Protein AF-A0A9Q0M5V1-F1 (afdb_monomer)

pLDDT: mean 83.7, std 10.15, range [39.25, 93.5]

Mean predicted aligned error: 6.44 Å

Secondary structure (DSSP, 8-state):
---TTTTSHHHHHHHHHHHHHHHTHHHHHHHHHHHHHHHHHHTT-S-HHHHHHHHHHHHHHHHHHHHHHHTTSTT--HHHHHHHHHHHHHHHHHHHHHHHTTSSTTSSTGGG------TT---SS--S-THHHHHHHHTT-

Solvent-accessible surface area (backbone atoms only — not comparable to full-atom values): 8081 Å² total; per-residue (Å²): 136,78,74,94,55,67,84,38,69,68,50,48,43,43,62,61,14,45,57,24,48,60,75,35,40,71,57,40,47,51,31,50,49,54,41,35,49,36,37,64,63,39,53,78,53,88,52,43,68,60,37,50,50,47,54,31,30,44,52,43,47,34,55,55,42,39,55,64,50,34,68,78,37,92,70,29,46,74,68,30,45,51,37,44,52,51,52,57,44,70,73,43,47,70,64,43,58,75,73,30,63,70,33,38,83,93,40,72,52,41,80,75,53,81,77,75,68,72,95,77,73,73,66,96,70,74,74,98,52,50,62,63,48,47,51,56,35,62,76,65,90

Sequence (141 aa):
MICKNMASKRVKNLLKSAVCANDASNEYNKCNINYIDLLLDVENSKDSKQKLIHVCCGYVEVFQCVRAKATSFPSCGPDEIEANVNFIRGFFDNANSLICGEYSADSDQCEKVRIIRKPNRHPSKRPESYFNPLVKVISNL

Radius of gyration: 16.16 Å; Cα contacts (8 Å, |Δi|>4): 138; chains: 1; bounding box: 47×34×41 Å

Foldseek 3Di:
DPDPCCPDPLNVLQVLLVVLCVVLVVQLVVLQVQLLQLLVVLLPPPDLVLLLLLNLLSVLSSLVSQLVSSVVDPSRDPSSSVSVSVVVCVVCVVVSCVRNPQSHNVHCSSVVDDRDGPPDPPDPDTDPGSPVSSVSSVVND

Nearest PDB structures (foldseek):
  3c1y-assembly1_A  TM=3.288E-01  e=3.902E+00  Thermotoga maritima
  4yxm-assembly1_A  TM=3.286E-01  e=4.753E+00  Thermotoga maritima

Structure (mmCIF, N/CA/C/O backbone):
data_AF-A0A9Q0M5V1-F1
#
_entry.id   AF-A0A9Q0M5V1-F1
#
loop_
_atom_site.group_PDB
_atom_site.id
_atom_site.type_symbol
_atom_site.label_atom_id
_atom_site.label_alt_id
_atom_site.label_comp_id
_atom_site.label_asym_id
_atom_site.label_entity_id
_atom_site.label_seq_id
_atom_site.pdbx_PDB_ins_code
_atom_site.Cartn_x
_atom_site.Cartn_y
_atom_site.Cartn_z
_atom_site.occupancy
_atom_site.B_iso_or_equiv
_atom_site.auth_seq_id
_atom_site.auth_comp_id
_atom_site.auth_asym_id
_atom_site.auth_atom_id
_atom_site.pdbx_PDB_model_num
ATOM 1 N N . MET A 1 1 ? 23.787 10.422 5.847 1.00 39.25 1 MET A N 1
ATOM 2 C CA . MET A 1 1 ? 24.591 9.309 5.293 1.00 39.25 1 MET A CA 1
ATOM 3 C C . MET A 1 1 ? 23.964 8.901 3.965 1.00 39.25 1 MET A C 1
ATOM 5 O O . MET A 1 1 ? 22.952 8.217 3.967 1.00 39.25 1 MET A O 1
ATOM 9 N N . ILE A 1 2 ? 24.487 9.414 2.851 1.00 50.19 2 ILE A N 1
ATOM 10 C CA . ILE A 1 2 ? 23.965 9.167 1.498 1.00 50.19 2 ILE A CA 1
ATOM 11 C C . ILE A 1 2 ? 24.586 7.851 1.005 1.00 50.19 2 ILE A C 1
ATOM 13 O O . ILE A 1 2 ? 25.796 7.679 1.108 1.00 50.19 2 ILE A O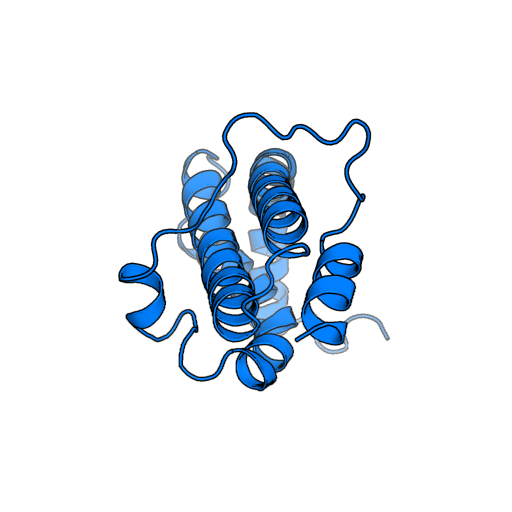 1
ATOM 17 N N . CYS A 1 3 ? 23.738 6.898 0.609 1.00 57.00 3 CYS A N 1
ATOM 18 C CA . CYS A 1 3 ? 24.015 5.551 0.084 1.00 57.00 3 CYS A CA 1
ATOM 19 C C . CYS A 1 3 ? 25.503 5.138 -0.016 1.00 57.00 3 CYS A C 1
ATOM 21 O O . CYS A 1 3 ? 26.126 5.300 -1.061 1.00 57.00 3 CYS A O 1
ATOM 23 N N . LYS A 1 4 ? 26.050 4.498 1.033 1.00 59.47 4 LYS A N 1
ATOM 24 C CA . LYS A 1 4 ? 27.447 4.000 1.092 1.00 59.47 4 LYS A CA 1
ATOM 25 C C . LYS A 1 4 ? 27.834 3.008 -0.021 1.00 59.47 4 LYS A C 1
ATOM 27 O O . LYS A 1 4 ? 29.007 2.689 -0.155 1.00 59.47 4 LYS A O 1
ATOM 32 N N . ASN A 1 5 ? 26.871 2.489 -0.790 1.00 65.31 5 ASN A N 1
ATOM 33 C CA . ASN A 1 5 ? 27.105 1.440 -1.780 1.00 65.31 5 ASN A CA 1
ATOM 34 C C . ASN A 1 5 ? 26.245 1.626 -3.047 1.00 65.31 5 ASN A C 1
ATOM 36 O O . ASN A 1 5 ? 25.417 0.780 -3.402 1.00 65.31 5 ASN A O 1
ATOM 40 N N . MET A 1 6 ? 26.430 2.764 -3.731 1.00 64.38 6 MET A N 1
ATOM 41 C CA . MET A 1 6 ? 25.714 3.092 -4.978 1.00 64.38 6 MET A CA 1
ATOM 42 C C . MET A 1 6 ? 25.910 2.054 -6.094 1.00 64.38 6 MET A C 1
ATOM 44 O O . MET A 1 6 ? 25.067 1.916 -6.974 1.00 64.38 6 MET A O 1
ATOM 48 N N . ALA A 1 7 ? 27.005 1.292 -6.049 1.00 68.44 7 ALA A N 1
ATOM 49 C CA . ALA A 1 7 ? 27.293 0.248 -7.025 1.00 68.44 7 ALA A CA 1
ATOM 50 C C . ALA A 1 7 ? 26.478 -1.043 -6.818 1.00 68.44 7 ALA A C 1
ATOM 52 O O . ALA A 1 7 ? 26.465 -1.891 -7.716 1.00 68.44 7 ALA A O 1
ATOM 53 N N . SER A 1 8 ? 25.804 -1.204 -5.671 1.00 80.69 8 SER A N 1
ATOM 54 C CA . SER A 1 8 ? 25.052 -2.422 -5.362 1.00 80.69 8 SER A CA 1
ATOM 55 C C . SER A 1 8 ? 23.902 -2.649 -6.349 1.00 80.69 8 SER A C 1
ATOM 57 O O . SER A 1 8 ? 23.227 -1.711 -6.782 1.00 80.69 8 SER A O 1
ATOM 59 N N . LYS A 1 9 ? 23.641 -3.921 -6.679 1.00 77.81 9 LYS A N 1
ATOM 60 C CA . LYS A 1 9 ? 22.543 -4.323 -7.575 1.00 77.81 9 LYS A CA 1
ATOM 61 C C . LYS A 1 9 ? 21.192 -3.772 -7.101 1.00 77.81 9 LYS A C 1
ATOM 63 O O . LYS A 1 9 ? 20.404 -3.307 -7.912 1.00 77.81 9 LYS A O 1
ATOM 68 N N . ARG A 1 10 ? 20.965 -3.744 -5.782 1.00 73.12 10 ARG A N 1
ATOM 69 C CA . ARG A 1 10 ? 19.736 -3.220 -5.169 1.00 73.12 10 ARG A CA 1
ATOM 70 C C . ARG A 1 10 ? 19.545 -1.722 -5.419 1.00 73.12 10 ARG A C 1
ATOM 72 O O . ARG A 1 10 ? 18.455 -1.323 -5.810 1.00 73.12 10 ARG A O 1
ATOM 79 N N . VAL A 1 11 ? 20.589 -0.906 -5.245 1.00 79.25 11 VAL A N 1
ATOM 80 C 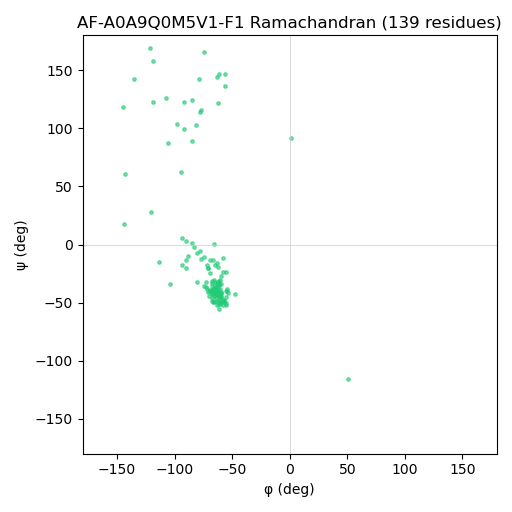CA . VAL A 1 11 ? 20.509 0.543 -5.512 1.00 79.25 11 VAL A CA 1
ATOM 81 C C . VAL A 1 11 ? 20.327 0.811 -7.004 1.00 79.25 11 VAL A C 1
ATOM 83 O O . VAL A 1 11 ? 19.495 1.629 -7.375 1.00 79.25 11 VAL A O 1
ATOM 86 N N . LYS A 1 12 ? 21.037 0.082 -7.873 1.00 80.12 12 LYS A N 1
ATOM 87 C CA . LYS A 1 12 ? 20.870 0.211 -9.329 1.00 80.12 12 LYS A CA 1
ATOM 88 C C . LYS A 1 12 ? 19.454 -0.142 -9.787 1.00 80.12 12 LYS A C 1
ATOM 90 O O . LYS A 1 12 ? 18.894 0.582 -10.600 1.00 80.12 12 LYS A O 1
ATOM 95 N N . ASN A 1 13 ? 18.875 -1.217 -9.256 1.00 80.06 13 ASN A N 1
ATOM 96 C CA . ASN A 1 13 ? 17.509 -1.622 -9.588 1.00 80.06 13 ASN A CA 1
ATOM 97 C C . ASN A 1 13 ? 16.480 -0.594 -9.103 1.00 80.06 13 ASN A C 1
ATOM 99 O O . ASN A 1 13 ? 15.574 -0.261 -9.855 1.00 80.06 13 ASN A O 1
ATOM 103 N N . LEU A 1 14 ? 16.666 -0.034 -7.903 1.00 79.75 14 LEU A N 1
ATOM 104 C CA . LEU A 1 14 ? 15.814 1.040 -7.389 1.00 79.75 14 LEU A CA 1
ATOM 105 C C . LEU A 1 14 ? 15.890 2.310 -8.251 1.00 79.75 14 LEU A C 1
ATOM 107 O O . LEU A 1 14 ? 14.876 2.923 -8.559 1.00 79.75 14 LEU A O 1
ATOM 111 N N . LEU A 1 15 ? 17.095 2.719 -8.655 1.00 83.25 15 LEU A N 1
ATOM 112 C CA . LEU A 1 15 ? 17.266 3.902 -9.504 1.00 83.25 15 LEU A CA 1
ATOM 113 C C . LEU A 1 15 ? 16.626 3.711 -10.883 1.00 83.25 15 LEU A C 1
ATOM 115 O O . LEU A 1 15 ? 16.067 4.657 -11.428 1.00 83.25 15 LEU A O 1
ATOM 119 N N . LYS A 1 16 ? 16.672 2.494 -11.434 1.00 80.19 16 LYS A N 1
ATOM 120 C CA . LYS A 1 16 ? 15.966 2.158 -12.677 1.00 80.19 16 LYS A CA 1
ATOM 121 C C . LYS A 1 16 ? 14.450 2.189 -12.495 1.00 80.19 16 LYS A C 1
ATOM 123 O O . LYS A 1 16 ? 13.751 2.759 -13.324 1.00 80.19 16 LYS A O 1
ATOM 128 N N . SER A 1 17 ? 13.948 1.645 -11.388 1.00 86.31 17 SER A N 1
ATOM 129 C CA . SER A 1 17 ? 12.514 1.617 -11.104 1.00 86.31 17 SER A CA 1
ATOM 130 C C . SER A 1 17 ? 11.939 2.994 -10.742 1.00 86.31 17 SER A C 1
ATOM 132 O O . SER A 1 17 ? 10.730 3.196 -10.852 1.00 86.31 17 SER A O 1
ATOM 134 N N . ALA A 1 18 ? 12.786 3.964 -10.378 1.00 87.06 18 ALA A N 1
ATOM 135 C CA . ALA A 1 18 ? 12.375 5.328 -10.052 1.00 87.06 18 ALA A CA 1
ATOM 136 C C . ALA A 1 18 ? 11.693 6.060 -11.221 1.00 87.06 18 ALA A C 1
ATOM 138 O O . ALA A 1 18 ? 10.803 6.869 -10.978 1.00 87.06 18 ALA A O 1
ATOM 139 N N . VAL A 1 19 ? 12.056 5.762 -12.476 1.00 88.81 19 VAL A N 1
ATOM 140 C CA . VAL A 1 19 ? 11.379 6.338 -13.656 1.00 88.81 19 VAL A CA 1
ATOM 141 C C . VAL A 1 19 ? 9.918 5.888 -13.693 1.00 88.81 19 VAL A C 1
ATOM 143 O O . VAL A 1 19 ? 9.018 6.722 -13.691 1.00 88.81 19 VAL A O 1
ATOM 146 N N . CYS A 1 20 ? 9.688 4.576 -13.593 1.00 90.62 20 CYS A N 1
ATOM 147 C CA . CYS A 1 20 ? 8.350 4.001 -13.456 1.00 90.62 20 CYS A CA 1
ATOM 148 C C . CYS A 1 20 ? 7.589 4.596 -12.257 1.00 90.62 20 CYS A C 1
ATOM 150 O O . CYS A 1 20 ? 6.424 4.971 -12.374 1.00 90.62 20 CYS A O 1
ATOM 152 N N . ALA A 1 21 ? 8.242 4.716 -11.095 1.00 88.75 21 ALA A N 1
ATOM 153 C CA . ALA A 1 21 ? 7.600 5.245 -9.894 1.00 88.75 21 ALA A CA 1
ATOM 154 C C . ALA A 1 21 ? 7.186 6.715 -10.037 1.00 88.75 21 ALA A C 1
ATOM 156 O O . ALA A 1 21 ? 6.132 7.098 -9.532 1.00 88.75 21 ALA A O 1
ATOM 157 N N . ASN A 1 22 ? 7.993 7.525 -10.724 1.00 91.12 22 ASN A N 1
ATOM 158 C CA . ASN A 1 22 ? 7.680 8.926 -10.980 1.00 91.12 22 ASN A CA 1
ATOM 159 C C . ASN A 1 22 ? 6.485 9.064 -11.925 1.00 91.12 22 ASN A C 1
ATOM 161 O O . ASN A 1 22 ? 5.562 9.817 -11.613 1.00 91.12 22 ASN A O 1
ATOM 165 N N . ASP A 1 23 ? 6.454 8.299 -13.017 1.00 92.19 23 ASP A N 1
ATOM 166 C CA . ASP A 1 23 ? 5.344 8.334 -13.977 1.00 92.19 23 ASP A CA 1
ATOM 167 C C . ASP A 1 23 ? 4.031 7.861 -13.338 1.00 92.19 23 ASP A C 1
ATOM 169 O O . ASP A 1 23 ? 2.984 8.492 -13.495 1.00 92.19 23 ASP A O 1
ATOM 173 N N . ALA A 1 24 ? 4.094 6.791 -12.542 1.00 92.38 24 ALA A N 1
ATOM 174 C CA . ALA A 1 24 ? 2.935 6.214 -11.867 1.00 92.38 24 ALA A CA 1
ATOM 175 C C . ALA A 1 24 ? 2.567 6.909 -10.539 1.00 92.38 24 ALA A C 1
ATOM 177 O O . ALA A 1 24 ? 1.573 6.539 -9.908 1.00 92.38 24 ALA A O 1
ATOM 178 N N . SER A 1 25 ? 3.327 7.921 -10.106 1.00 89.50 25 SER A N 1
ATOM 179 C CA . SER A 1 25 ? 3.230 8.533 -8.768 1.00 89.50 25 SER A CA 1
ATOM 180 C C . SER A 1 25 ? 1.818 9.006 -8.403 1.00 89.50 25 SER A C 1
ATOM 182 O O . SER A 1 25 ? 1.339 8.746 -7.296 1.00 89.50 25 SER A O 1
ATOM 184 N N . ASN A 1 26 ? 1.108 9.629 -9.346 1.00 92.31 26 ASN A N 1
ATOM 185 C CA . ASN A 1 26 ? -0.272 10.078 -9.150 1.00 92.31 26 ASN A CA 1
ATOM 186 C C . ASN A 1 26 ? -1.243 8.910 -8.919 1.00 92.31 26 ASN A C 1
ATOM 188 O O . ASN A 1 26 ? -2.147 9.011 -8.088 1.00 92.31 26 ASN A O 1
ATOM 192 N N . GLU A 1 27 ? -1.062 7.789 -9.620 1.00 93.25 27 GLU A N 1
ATOM 193 C CA . GLU A 1 27 ? -1.891 6.598 -9.424 1.00 93.25 27 GLU A CA 1
ATOM 194 C C . GLU A 1 27 ? -1.530 5.863 -8.130 1.00 93.25 27 GLU A C 1
ATOM 196 O O . GLU A 1 27 ? -2.425 5.396 -7.425 1.00 93.25 27 GLU A O 1
ATOM 201 N N . TYR A 1 28 ? -0.249 5.829 -7.752 1.00 90.94 28 TYR A N 1
ATOM 202 C CA . TYR A 1 28 ? 0.178 5.299 -6.453 1.00 90.94 28 TYR A CA 1
ATOM 203 C C . TYR A 1 28 ? -0.405 6.115 -5.300 1.00 90.94 28 TYR A C 1
ATOM 205 O O . TYR A 1 28 ? -0.839 5.553 -4.292 1.00 90.94 28 TYR A O 1
ATOM 213 N N . ASN A 1 29 ? -0.502 7.437 -5.460 1.00 90.12 29 ASN A N 1
ATOM 214 C CA . ASN A 1 29 ? -1.144 8.288 -4.469 1.00 90.12 29 ASN A CA 1
ATOM 215 C C . ASN A 1 29 ? -2.627 7.932 -4.271 1.00 90.12 29 ASN A C 1
ATOM 217 O O . ASN A 1 29 ? -3.116 7.969 -3.145 1.00 90.12 29 ASN A O 1
ATOM 221 N N . LYS A 1 30 ? -3.342 7.498 -5.319 1.00 91.62 30 LYS A N 1
ATOM 222 C CA . LYS A 1 30 ? -4.725 7.005 -5.173 1.00 91.62 30 LYS A CA 1
ATOM 223 C C . LYS A 1 30 ? -4.795 5.748 -4.301 1.00 91.62 30 LYS A C 1
ATOM 225 O O . LYS A 1 30 ? -5.720 5.623 -3.504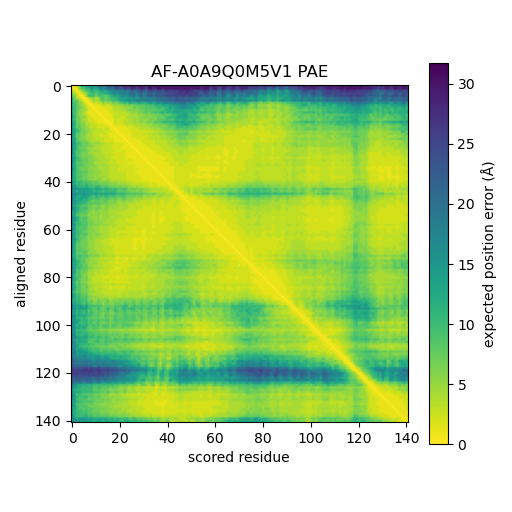 1.00 91.62 30 LYS A O 1
ATOM 230 N N . CYS A 1 31 ? -3.808 4.854 -4.392 1.00 91.50 31 CYS A N 1
ATOM 231 C CA . CYS A 1 31 ? -3.711 3.691 -3.505 1.00 91.50 31 CYS A CA 1
ATOM 232 C C . CYS A 1 31 ? -3.533 4.115 -2.037 1.00 91.50 31 CYS A C 1
ATOM 234 O O . CYS A 1 31 ? -4.222 3.598 -1.159 1.00 91.50 31 CYS A O 1
ATOM 236 N N . ASN A 1 32 ? -2.678 5.112 -1.776 1.00 89.88 32 ASN A N 1
ATOM 237 C CA . ASN A 1 32 ? -2.508 5.678 -0.434 1.00 89.88 32 ASN A CA 1
ATOM 238 C C . ASN A 1 32 ? -3.782 6.365 0.075 1.00 89.88 32 ASN A C 1
ATOM 240 O O . ASN A 1 32 ? -4.146 6.181 1.232 1.00 89.88 32 ASN A O 1
ATOM 244 N N . ILE A 1 33 ? -4.486 7.116 -0.777 1.00 91.31 33 ILE A N 1
ATOM 245 C CA . ILE A 1 33 ? -5.762 7.758 -0.429 1.00 91.31 33 ILE A CA 1
ATOM 246 C C . ILE A 1 33 ? -6.804 6.713 -0.024 1.00 91.31 33 ILE A C 1
ATOM 248 O O . ILE A 1 33 ? -7.460 6.882 1.000 1.00 91.31 33 ILE A O 1
ATOM 252 N N . ASN A 1 34 ? -6.920 5.616 -0.775 1.00 90.38 34 ASN A N 1
ATOM 253 C CA . ASN A 1 34 ? -7.843 4.533 -0.436 1.00 90.38 34 ASN A CA 1
ATOM 254 C C . ASN A 1 34 ? -7.522 3.922 0.935 1.00 90.38 34 ASN A C 1
ATOM 256 O O . ASN A 1 34 ? -8.433 3.610 1.700 1.00 90.38 34 ASN A O 1
ATOM 260 N N . TYR A 1 35 ? -6.235 3.784 1.262 1.00 91.88 35 TYR A N 1
ATOM 261 C CA . TYR A 1 35 ? -5.810 3.292 2.568 1.00 91.88 35 TYR A CA 1
ATOM 262 C C . TYR A 1 35 ? -6.079 4.302 3.692 1.00 91.88 35 TYR A C 1
ATOM 264 O O . TYR A 1 35 ? -6.557 3.920 4.754 1.00 91.88 35 TYR A O 1
ATOM 272 N N . ILE A 1 36 ? -5.864 5.600 3.457 1.00 92.19 36 ILE A N 1
ATOM 273 C CA . ILE A 1 36 ? -6.248 6.665 4.399 1.00 92.19 36 ILE A CA 1
ATOM 274 C C . ILE A 1 36 ? -7.748 6.607 4.692 1.00 92.19 36 ILE A C 1
ATOM 276 O O . ILE A 1 36 ? -8.142 6.630 5.857 1.00 92.19 36 ILE A O 1
ATOM 280 N N . ASP A 1 37 ? -8.576 6.516 3.651 1.00 90.62 37 ASP A N 1
ATOM 281 C CA . ASP A 1 37 ? -10.032 6.476 3.791 1.00 90.62 37 ASP A CA 1
ATOM 282 C C . ASP A 1 37 ? -10.465 5.230 4.594 1.00 90.62 37 ASP A C 1
ATOM 284 O O . ASP A 1 37 ? -11.287 5.342 5.506 1.00 90.62 37 ASP A O 1
ATOM 288 N N . LEU A 1 38 ? -9.829 4.074 4.359 1.00 91.19 38 LEU A N 1
ATOM 289 C CA . LEU A 1 38 ? -10.021 2.871 5.174 1.00 91.19 38 LEU A CA 1
ATOM 290 C C . LEU A 1 38 ? -9.666 3.103 6.649 1.00 91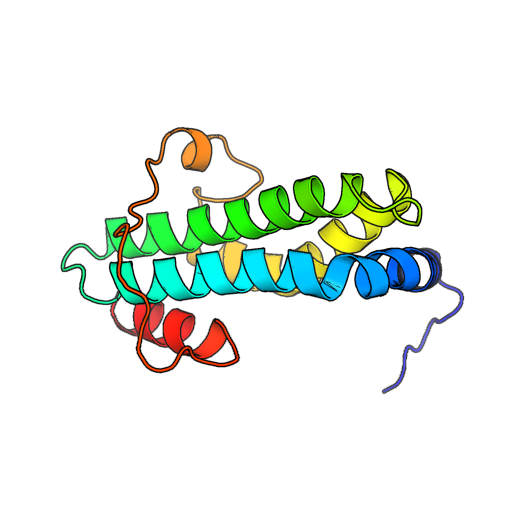.19 38 LEU A C 1
ATOM 292 O O . LEU A 1 38 ? -10.463 2.774 7.527 1.00 91.19 38 LEU A O 1
ATOM 296 N N . LEU A 1 39 ? -8.495 3.678 6.939 1.00 91.56 39 LEU A N 1
ATOM 297 C CA . LEU A 1 39 ? -8.052 3.930 8.314 1.00 91.56 39 LEU A CA 1
ATOM 298 C C . LEU A 1 39 ? -9.032 4.841 9.069 1.00 91.56 39 LEU A C 1
ATOM 300 O O . LEU A 1 39 ? -9.367 4.570 10.221 1.00 91.56 39 LEU A O 1
ATOM 304 N N . LEU A 1 40 ? -9.548 5.880 8.408 1.00 89.88 40 LEU A N 1
ATOM 305 C CA . LEU A 1 40 ? -10.556 6.787 8.973 1.00 89.88 40 LEU A CA 1
ATOM 306 C C . LEU A 1 40 ? -11.915 6.099 9.199 1.00 89.88 40 LEU A C 1
ATOM 308 O O . LEU A 1 40 ? -12.664 6.448 10.122 1.00 89.88 40 LEU A O 1
ATOM 312 N N . ASP A 1 41 ? -12.260 5.125 8.361 1.00 88.00 41 ASP A N 1
ATOM 313 C CA . ASP A 1 41 ? -13.493 4.358 8.504 1.00 88.00 41 ASP A CA 1
ATOM 314 C C . ASP A 1 41 ? -13.448 3.380 9.678 1.00 88.00 41 ASP A C 1
ATOM 316 O O . ASP A 1 41 ? -14.466 3.229 10.369 1.00 88.00 41 ASP A O 1
ATOM 320 N N . VAL A 1 42 ? -12.285 2.775 9.935 1.00 89.12 42 VAL A N 1
ATOM 321 C CA . VAL A 1 42 ? -12.101 1.780 11.002 1.00 89.12 42 VAL A CA 1
ATOM 322 C C . VAL A 1 42 ? -11.690 2.381 12.345 1.00 89.12 42 VAL A C 1
ATOM 324 O O . VAL A 1 42 ? -11.943 1.750 13.369 1.00 89.12 42 VAL A O 1
ATOM 327 N N . GLU A 1 43 ? -11.149 3.606 12.383 1.00 86.44 43 GLU A N 1
ATOM 328 C CA . GLU A 1 43 ? -10.745 4.316 13.615 1.00 86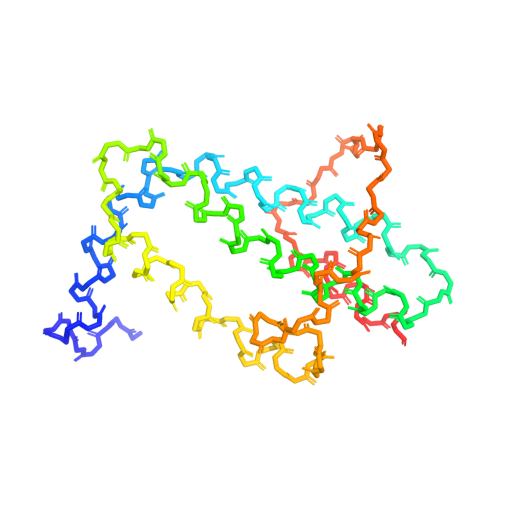.44 43 GLU A CA 1
ATOM 329 C C . GLU A 1 43 ? -11.829 4.272 14.704 1.00 86.44 43 GLU A C 1
ATOM 331 O O . GLU A 1 43 ? -11.547 3.986 15.868 1.00 86.44 43 GLU A O 1
ATOM 336 N N . ASN A 1 44 ? -13.089 4.467 14.303 1.00 80.75 44 ASN A N 1
ATOM 337 C CA . ASN A 1 44 ? -14.243 4.525 15.204 1.00 80.75 44 ASN A CA 1
ATOM 338 C C . ASN A 1 44 ? -14.915 3.162 15.459 1.00 80.75 44 ASN A C 1
ATOM 340 O O . ASN A 1 44 ? -15.958 3.107 16.114 1.00 80.75 44 ASN A O 1
ATOM 344 N N . SER A 1 45 ? -14.376 2.064 14.919 1.00 83.31 45 SER A N 1
ATOM 345 C CA . SER A 1 45 ? -14.864 0.720 15.242 1.00 83.31 45 SER A CA 1
ATOM 346 C C . SER A 1 45 ? -14.692 0.443 16.741 1.00 83.31 45 SER A C 1
ATOM 348 O O . SER A 1 45 ? -13.737 0.908 17.360 1.00 83.31 45 SER A O 1
ATOM 350 N N . LYS A 1 46 ? -15.603 -0.324 17.345 1.00 84.00 46 LYS A N 1
ATOM 351 C CA . LYS A 1 46 ? -15.452 -0.789 18.737 1.00 84.00 46 LYS A CA 1
ATOM 352 C C . LYS A 1 46 ? -14.721 -2.129 18.841 1.00 84.00 46 LYS A C 1
ATOM 354 O O . LYS A 1 46 ? -14.333 -2.516 19.933 1.00 84.00 46 LYS A O 1
ATOM 359 N N . ASP A 1 47 ? -14.552 -2.828 17.721 1.00 88.69 47 ASP A N 1
ATOM 360 C CA . ASP A 1 47 ? -13.898 -4.133 17.665 1.00 88.69 47 ASP A CA 1
ATOM 361 C C . ASP A 1 47 ? -12.434 -3.964 17.243 1.00 88.69 47 ASP A C 1
ATOM 363 O O . ASP A 1 47 ? -12.132 -3.721 16.069 1.00 88.69 47 ASP A O 1
ATOM 367 N N . SER A 1 48 ? -11.528 -4.081 18.213 1.00 88.19 48 SER A N 1
ATOM 368 C CA . SER A 1 48 ? -10.083 -3.965 18.010 1.00 88.19 48 SER A CA 1
ATOM 369 C C . SER A 1 48 ? -9.508 -5.047 17.101 1.00 88.19 48 SER A C 1
ATOM 371 O O . SER A 1 48 ? -8.601 -4.768 16.318 1.00 88.19 48 SER A O 1
ATOM 373 N N . LYS A 1 49 ? -10.057 -6.269 17.132 1.00 88.31 49 LYS A N 1
ATOM 374 C CA . LYS A 1 49 ? -9.614 -7.340 16.234 1.00 88.31 49 LYS A CA 1
ATOM 375 C C . LYS A 1 49 ? -9.945 -6.973 14.790 1.00 88.31 49 LYS A C 1
ATOM 377 O O . LYS A 1 49 ? -9.089 -7.085 13.919 1.00 88.31 49 LYS A O 1
ATOM 382 N N . GLN A 1 50 ? -11.151 -6.466 14.541 1.00 87.94 50 GLN A N 1
ATOM 383 C CA . GLN A 1 50 ? -11.542 -6.001 13.206 1.00 87.94 50 GLN A 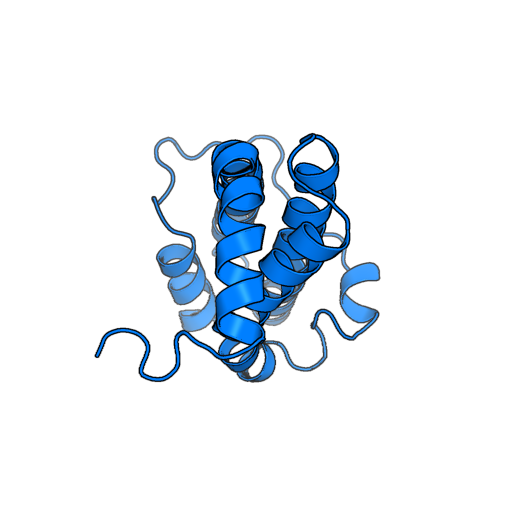CA 1
ATOM 384 C C . GLN A 1 50 ? -10.714 -4.798 12.747 1.00 87.94 50 GLN A C 1
ATOM 386 O O . GLN A 1 50 ? -10.316 -4.753 11.584 1.00 87.94 50 GLN A O 1
ATOM 391 N N . LYS A 1 51 ? -10.391 -3.849 13.641 1.00 90.00 51 LYS A N 1
ATOM 392 C CA . LYS A 1 51 ? -9.470 -2.745 13.313 1.00 90.00 51 LYS A CA 1
ATOM 393 C C . LYS A 1 51 ? -8.134 -3.276 12.812 1.00 90.00 51 LYS A C 1
ATOM 395 O O . LYS A 1 51 ? -7.693 -2.872 11.741 1.00 90.00 51 LYS A O 1
ATOM 400 N N . LEU A 1 52 ? -7.521 -4.186 13.570 1.00 89.94 52 LEU A N 1
ATOM 401 C CA . LEU A 1 52 ? -6.219 -4.750 13.238 1.00 89.94 52 LEU A CA 1
ATOM 402 C C . LEU A 1 52 ? -6.252 -5.474 11.888 1.00 89.94 52 LEU A C 1
ATOM 404 O O . LEU A 1 52 ? -5.427 -5.190 11.025 1.00 89.94 52 LEU A O 1
ATOM 408 N N . ILE A 1 53 ? -7.251 -6.334 11.672 1.00 91.44 53 ILE A N 1
ATOM 409 C CA . ILE A 1 53 ? -7.432 -7.061 10.408 1.00 91.44 53 ILE A CA 1
ATOM 410 C C . ILE A 1 53 ? -7.554 -6.087 9.231 1.00 91.44 53 ILE A C 1
ATOM 412 O O . ILE A 1 53 ? -6.877 -6.254 8.218 1.00 91.44 53 ILE A O 1
ATOM 416 N N . HIS A 1 54 ? -8.381 -5.046 9.354 1.00 91.25 54 HIS A N 1
ATOM 417 C CA . HIS A 1 54 ? -8.558 -4.071 8.280 1.00 91.25 54 HIS A CA 1
ATOM 418 C C . HIS A 1 54 ? -7.311 -3.229 8.019 1.00 91.25 54 HIS A C 1
ATOM 420 O O . HIS A 1 54 ? -6.991 -2.993 6.859 1.00 91.25 54 HIS A O 1
ATOM 426 N N . VAL A 1 55 ? -6.596 -2.796 9.060 1.00 91.31 55 VAL A N 1
ATOM 427 C CA . VAL A 1 55 ? -5.316 -2.085 8.915 1.00 91.31 55 VAL A CA 1
ATOM 428 C C . VAL A 1 55 ? -4.329 -2.952 8.139 1.00 91.31 55 VAL A C 1
ATOM 430 O O . VAL A 1 55 ? -3.793 -2.532 7.117 1.00 91.31 55 VAL A O 1
ATOM 433 N N . CYS A 1 56 ? -4.144 -4.189 8.586 1.00 91.25 56 CYS A N 1
ATOM 434 C CA . CYS A 1 56 ? -3.157 -5.100 8.034 1.00 91.25 56 CYS A CA 1
ATOM 435 C C . CYS A 1 56 ? -3.487 -5.529 6.602 1.00 91.25 56 CYS A C 1
ATOM 437 O O . CYS A 1 56 ? -2.663 -5.383 5.701 1.00 91.25 56 CYS A O 1
ATOM 439 N N . CYS A 1 57 ? -4.721 -5.960 6.348 1.00 91.75 57 CYS A N 1
ATOM 440 C CA . CYS A 1 57 ? -5.132 -6.357 5.006 1.00 91.75 57 CYS A CA 1
ATOM 441 C C . CYS A 1 57 ? -5.301 -5.170 4.055 1.00 91.75 57 CYS A C 1
ATOM 443 O O . CYS A 1 57 ? -4.981 -5.286 2.875 1.00 91.75 57 CYS A O 1
ATOM 445 N N . GLY A 1 58 ? -5.709 -4.003 4.557 1.00 91.44 58 GLY A N 1
ATOM 446 C CA . GLY A 1 58 ? -5.704 -2.766 3.781 1.00 91.44 58 GLY A CA 1
ATOM 447 C C . GLY A 1 58 ? -4.301 -2.368 3.334 1.00 91.44 58 GLY A C 1
ATOM 448 O O . GLY A 1 58 ? -4.118 -1.882 2.222 1.00 91.44 58 GLY A O 1
ATOM 449 N N . TYR A 1 59 ? -3.291 -2.632 4.163 1.00 89.19 59 TYR A N 1
ATOM 450 C CA . TYR A 1 59 ? -1.904 -2.410 3.790 1.00 89.19 59 TYR A CA 1
ATOM 451 C C . TYR A 1 59 ? -1.436 -3.369 2.679 1.00 89.19 59 TYR A C 1
ATOM 453 O O . TYR A 1 59 ? -0.763 -2.946 1.738 1.00 89.19 59 TYR A O 1
ATOM 461 N N . VAL A 1 60 ? -1.859 -4.639 2.717 1.00 89.69 60 VAL A N 1
ATOM 462 C CA . VAL A 1 60 ? -1.629 -5.595 1.615 1.00 89.69 60 VAL A CA 1
ATOM 463 C C . VAL A 1 60 ? -2.269 -5.105 0.308 1.00 89.69 60 VAL A C 1
ATOM 465 O O . VAL A 1 60 ? -1.628 -5.149 -0.747 1.00 89.69 60 VAL A O 1
ATOM 468 N N . GLU A 1 61 ? -3.490 -4.559 0.367 1.00 90.38 61 GLU A N 1
ATOM 469 C CA . GLU A 1 61 ? -4.165 -3.980 -0.804 1.00 90.38 61 GLU A CA 1
ATOM 470 C C . GLU A 1 61 ? -3.392 -2.803 -1.420 1.00 90.38 61 GLU A C 1
ATOM 472 O O . GLU A 1 61 ? -3.449 -2.618 -2.637 1.00 90.38 61 GLU A O 1
ATOM 477 N N . VAL A 1 62 ? -2.637 -2.019 -0.634 1.00 89.62 62 VAL A N 1
ATOM 478 C CA . VAL A 1 62 ? -1.814 -0.919 -1.175 1.00 89.62 62 VAL A CA 1
ATOM 4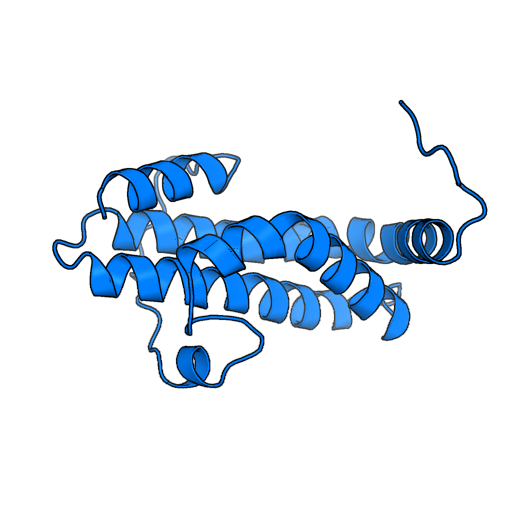79 C C . VAL A 1 62 ? -0.786 -1.456 -2.168 1.00 89.62 62 VAL A C 1
ATOM 481 O O . VAL A 1 62 ? -0.659 -0.908 -3.263 1.00 89.62 62 VAL A O 1
ATOM 484 N N . PHE A 1 63 ? -0.093 -2.549 -1.840 1.00 88.06 63 PHE A N 1
ATOM 485 C CA . PHE A 1 63 ? 0.897 -3.147 -2.741 1.00 88.06 63 PHE A CA 1
ATOM 486 C C . PHE A 1 63 ? 0.269 -3.706 -4.009 1.00 88.06 63 PHE A C 1
ATOM 488 O O . PHE A 1 63 ? 0.794 -3.502 -5.105 1.00 88.06 63 PHE A O 1
ATOM 495 N N . GLN A 1 64 ? -0.868 -4.386 -3.867 1.00 89.56 64 GLN A N 1
ATOM 496 C CA . GLN A 1 64 ? -1.610 -4.923 -5.004 1.00 89.56 64 GLN A CA 1
ATOM 497 C C . GLN A 1 64 ? -2.113 -3.793 -5.910 1.00 89.56 64 GLN A C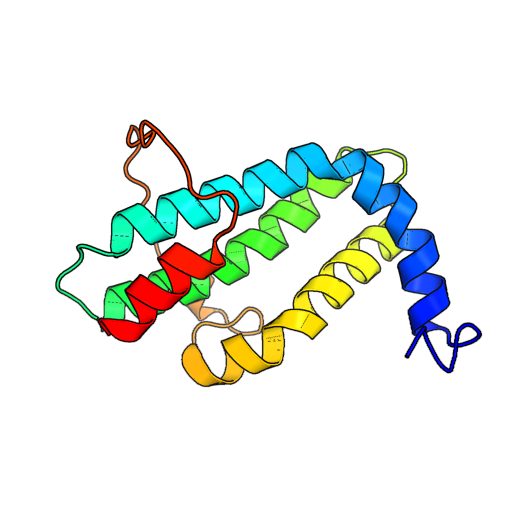 1
ATOM 499 O O . GLN A 1 64 ? -1.989 -3.879 -7.131 1.00 89.56 64 GLN A O 1
ATOM 504 N N . CYS A 1 65 ? -2.598 -2.699 -5.318 1.00 91.50 65 CYS A N 1
ATOM 505 C CA . CYS A 1 65 ? -3.016 -1.503 -6.036 1.00 91.50 65 CYS A CA 1
ATOM 506 C C . CYS A 1 65 ? -1.843 -0.859 -6.783 1.00 91.50 65 CYS A C 1
ATOM 508 O O . CYS A 1 65 ? -1.958 -0.612 -7.979 1.00 91.50 65 CYS A O 1
ATOM 510 N N . VAL A 1 66 ? -0.700 -0.643 -6.125 1.00 91.12 66 VAL A N 1
ATOM 511 C CA . VAL A 1 66 ? 0.508 -0.080 -6.754 1.00 91.12 66 VAL A CA 1
ATOM 512 C C . VAL A 1 66 ? 0.951 -0.942 -7.935 1.00 91.12 66 VAL A C 1
ATOM 514 O O . VAL A 1 66 ? 1.128 -0.417 -9.034 1.00 91.12 66 VAL A O 1
ATOM 517 N N . ARG A 1 67 ? 1.036 -2.266 -7.746 1.00 92.31 67 ARG A N 1
ATOM 518 C CA . ARG A 1 67 ? 1.379 -3.214 -8.814 1.00 92.31 67 ARG A CA 1
ATOM 519 C C . ARG A 1 67 ? 0.411 -3.098 -9.993 1.00 92.31 67 ARG A C 1
ATOM 521 O O . ARG A 1 67 ? 0.855 -2.956 -11.126 1.00 92.31 67 ARG A O 1
ATOM 528 N N . ALA A 1 68 ? -0.896 -3.105 -9.733 1.00 93.38 68 ALA A N 1
ATOM 529 C CA . ALA A 1 68 ? -1.924 -3.017 -10.770 1.00 93.38 68 ALA A CA 1
ATOM 530 C C . ALA A 1 68 ? -1.958 -1.657 -11.483 1.00 93.38 68 ALA A C 1
ATOM 532 O O . ALA A 1 68 ? -2.265 -1.587 -12.667 1.00 93.38 68 ALA A O 1
ATOM 533 N N . LYS A 1 69 ? -1.652 -0.561 -10.785 1.00 93.25 69 LYS A N 1
ATOM 534 C CA . LYS A 1 69 ? -1.594 0.775 -11.387 1.00 93.25 69 LYS A CA 1
ATOM 535 C C . LYS A 1 69 ? -0.381 0.943 -12.289 1.00 93.25 69 LYS A C 1
ATOM 537 O O . LYS A 1 69 ? -0.505 1.539 -13.356 1.00 93.25 69 LYS A O 1
ATOM 542 N N . ALA A 1 70 ? 0.759 0.388 -11.892 1.00 92.06 70 ALA A N 1
ATOM 543 C CA . ALA A 1 70 ? 2.003 0.501 -12.637 1.00 92.06 70 ALA A CA 1
ATOM 544 C C . ALA A 1 70 ? 1.926 -0.127 -14.038 1.00 92.06 70 ALA A C 1
ATOM 546 O O . ALA A 1 70 ? 2.514 0.406 -14.970 1.00 92.06 70 ALA A O 1
ATOM 547 N N . THR A 1 71 ? 1.147 -1.199 -14.228 1.00 93.38 71 THR A N 1
ATOM 548 C CA . THR A 1 71 ? 1.020 -1.879 -15.535 1.00 93.38 71 THR A CA 1
ATOM 549 C C . THR A 1 71 ? 0.415 -1.006 -16.636 1.00 93.38 71 THR A C 1
ATOM 551 O O . THR A 1 71 ? 0.535 -1.338 -17.811 1.00 93.38 71 THR A O 1
ATOM 554 N N . SER A 1 72 ? -0.226 0.111 -16.279 1.00 93.31 72 SER A N 1
ATOM 555 C CA . SER A 1 72 ? -0.781 1.067 -17.247 1.00 93.31 72 SER A CA 1
ATOM 556 C C . SER A 1 72 ? 0.271 2.021 -17.828 1.00 93.31 72 SER A C 1
ATOM 558 O O . SER A 1 72 ? -0.048 2.798 -18.726 1.00 93.31 72 SER A O 1
ATOM 560 N N . PHE A 1 73 ? 1.506 2.000 -17.315 1.00 93.50 73 PHE A N 1
ATOM 561 C CA . PHE A 1 73 ? 2.557 2.946 -17.681 1.00 93.50 73 PHE A CA 1
ATOM 562 C C . PHE A 1 73 ? 3.632 2.271 -18.543 1.00 93.50 73 PHE A C 1
ATOM 564 O O . PHE A 1 73 ? 4.227 1.285 -18.109 1.00 93.50 73 PHE A O 1
ATOM 571 N N . PRO A 1 74 ? 3.953 2.810 -19.735 1.00 92.00 74 PRO A N 1
ATOM 572 C CA . PRO A 1 74 ? 4.951 2.213 -20.628 1.00 92.00 74 PRO A CA 1
ATOM 573 C C . PRO A 1 74 ? 6.358 2.094 -20.026 1.00 92.00 74 PRO A C 1
ATOM 575 O O . PRO A 1 74 ? 7.125 1.222 -20.422 1.00 92.00 74 PRO A O 1
ATOM 578 N N . SER A 1 75 ? 6.705 2.966 -19.076 1.00 89.56 75 SER A N 1
ATOM 579 C CA . SER A 1 75 ? 7.991 2.967 -18.369 1.00 89.56 75 SER A CA 1
ATOM 580 C C . SER A 1 75 ? 8.093 1.903 -17.269 1.00 89.56 75 SER A C 1
ATOM 582 O O . SER A 1 75 ? 9.160 1.739 -16.676 1.00 89.56 75 SER A O 1
ATOM 584 N N . CYS A 1 76 ? 7.008 1.179 -16.991 1.00 91.50 76 CYS A N 1
ATOM 585 C CA . CYS A 1 76 ? 6.919 0.173 -15.943 1.00 91.50 76 CYS A CA 1
ATOM 586 C C . CYS A 1 76 ? 6.928 -1.244 -16.531 1.00 91.50 76 CYS A C 1
ATOM 588 O O . CYS A 1 76 ? 5.878 -1.844 -16.763 1.00 91.50 76 CYS A O 1
ATOM 590 N N . GLY A 1 77 ? 8.123 -1.800 -16.743 1.00 91.75 77 GLY A N 1
ATOM 591 C CA . GLY A 1 77 ? 8.284 -3.226 -17.021 1.00 91.75 77 GLY A CA 1
ATOM 592 C C . GLY A 1 77 ? 8.087 -4.089 -15.762 1.00 91.75 77 GLY A C 1
ATOM 593 O O . GLY A 1 77 ? 8.088 -3.568 -14.642 1.00 91.75 77 GLY A O 1
ATOM 594 N N . PRO A 1 78 ? 7.920 -5.419 -15.906 1.00 90.62 78 PRO A N 1
ATOM 595 C CA . PRO A 1 78 ? 7.719 -6.320 -14.767 1.00 90.62 78 PRO A CA 1
ATOM 596 C C . PRO A 1 78 ? 8.815 -6.210 -13.695 1.00 90.62 78 PRO A C 1
ATOM 598 O O . PRO A 1 78 ? 8.513 -6.197 -12.502 1.00 90.62 78 PRO A O 1
ATOM 601 N N . ASP A 1 79 ? 10.073 -6.060 -14.115 1.00 89.38 79 ASP A N 1
ATOM 602 C CA . ASP A 1 79 ? 11.218 -5.939 -13.210 1.00 89.38 79 ASP A CA 1
ATOM 603 C C . ASP A 1 79 ? 11.211 -4.608 -12.444 1.00 89.38 79 ASP A C 1
ATOM 605 O O . ASP A 1 79 ? 11.521 -4.576 -11.251 1.00 89.38 79 ASP A O 1
ATOM 609 N N . GLU A 1 80 ? 10.834 -3.502 -13.092 1.00 89.62 80 GLU A N 1
ATOM 610 C CA . GLU A 1 80 ? 10.707 -2.190 -12.452 1.00 89.62 80 GLU A CA 1
ATOM 611 C C . GLU A 1 80 ? 9.556 -2.167 -11.445 1.00 89.62 80 GLU A C 1
ATOM 613 O O . GLU A 1 80 ? 9.697 -1.608 -10.353 1.00 89.62 80 GLU A O 1
ATOM 618 N N . ILE A 1 81 ? 8.429 -2.795 -11.790 1.00 90.62 81 ILE A N 1
ATOM 619 C CA . ILE A 1 81 ? 7.272 -2.924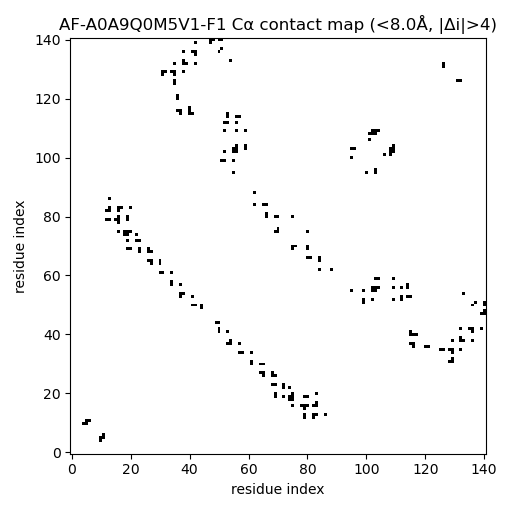 -10.901 1.00 90.62 81 ILE A CA 1
ATOM 620 C C . ILE A 1 81 ? 7.671 -3.704 -9.649 1.00 90.62 81 ILE A C 1
ATOM 622 O O . ILE A 1 81 ? 7.470 -3.220 -8.534 1.00 90.62 81 ILE A O 1
ATOM 626 N N . GLU A 1 82 ? 8.298 -4.869 -9.811 1.00 89.06 82 GLU A N 1
ATOM 627 C CA . GLU A 1 82 ? 8.733 -5.679 -8.675 1.00 89.06 82 GLU A CA 1
ATOM 628 C C . GLU A 1 82 ? 9.834 -4.994 -7.863 1.00 89.06 82 GLU A C 1
ATOM 630 O O . GLU A 1 82 ? 9.819 -5.064 -6.635 1.00 89.06 82 GLU A O 1
ATOM 635 N N . ALA A 1 83 ? 10.768 -4.278 -8.492 1.00 87.25 83 ALA A N 1
ATOM 636 C CA . ALA A 1 83 ? 11.772 -3.499 -7.770 1.00 87.25 83 ALA A CA 1
ATOM 637 C C . ALA A 1 83 ? 11.135 -2.393 -6.908 1.00 87.25 83 ALA A C 1
ATOM 639 O O . ALA A 1 83 ? 11.524 -2.227 -5.748 1.00 87.25 83 ALA A O 1
ATOM 640 N N . ASN A 1 84 ? 10.129 -1.686 -7.432 1.00 85.19 84 ASN A N 1
ATOM 641 C CA . ASN A 1 84 ? 9.384 -0.665 -6.691 1.00 85.19 84 ASN A CA 1
ATOM 642 C C . ASN A 1 84 ? 8.575 -1.263 -5.539 1.00 85.19 84 ASN A C 1
ATOM 644 O O . ASN A 1 84 ? 8.685 -0.796 -4.405 1.00 85.19 84 ASN A O 1
ATOM 648 N N . VAL A 1 85 ? 7.801 -2.319 -5.799 1.00 87.12 85 VAL A N 1
ATOM 649 C CA . VAL A 1 85 ? 7.000 -2.992 -4.767 1.00 87.12 85 VAL A CA 1
ATOM 650 C C . VAL A 1 85 ? 7.907 -3.536 -3.665 1.00 87.12 85 VAL A C 1
ATOM 652 O O . VAL A 1 85 ? 7.649 -3.277 -2.493 1.00 87.12 85 VAL A O 1
ATOM 655 N N . ASN A 1 86 ? 9.018 -4.193 -4.011 1.00 85.31 86 ASN A N 1
ATOM 656 C CA . ASN A 1 86 ? 9.975 -4.712 -3.030 1.00 85.31 86 ASN A CA 1
ATOM 657 C C . ASN A 1 86 ? 10.685 -3.611 -2.235 1.00 85.31 86 ASN A C 1
ATOM 659 O O . ASN A 1 86 ? 11.050 -3.828 -1.077 1.00 85.31 86 ASN A O 1
ATOM 663 N N . PHE A 1 87 ? 10.896 -2.433 -2.825 1.00 83.06 87 PHE A N 1
ATOM 664 C CA . PHE A 1 87 ? 11.432 -1.289 -2.097 1.00 83.06 87 PHE A CA 1
ATOM 665 C C . PHE A 1 87 ? 10.449 -0.785 -1.039 1.00 83.06 87 PHE A C 1
ATOM 667 O O . PHE A 1 87 ? 10.837 -0.648 0.121 1.00 83.06 87 PHE A O 1
ATOM 674 N N . ILE A 1 88 ? 9.183 -0.569 -1.418 1.00 80.25 88 ILE A N 1
ATOM 675 C CA . ILE A 1 88 ? 8.131 -0.143 -0.483 1.00 80.25 88 ILE A CA 1
ATOM 676 C C . ILE A 1 88 ? 7.961 -1.215 0.600 1.00 80.25 88 ILE A C 1
ATOM 678 O O . ILE A 1 88 ? 8.014 -0.908 1.787 1.00 80.25 88 ILE A O 1
ATOM 682 N N . ARG A 1 89 ? 7.857 -2.484 0.195 1.00 81.19 89 ARG A N 1
ATOM 683 C CA . ARG A 1 89 ? 7.717 -3.635 1.087 1.00 81.19 89 ARG A CA 1
ATOM 684 C C . ARG A 1 89 ? 8.857 -3.696 2.106 1.00 81.19 89 ARG A C 1
ATOM 686 O O . ARG A 1 89 ? 8.617 -3.677 3.305 1.00 81.19 89 ARG A O 1
ATOM 693 N N . GLY A 1 90 ? 10.106 -3.597 1.652 1.00 78.38 90 GLY A N 1
ATOM 694 C CA . GLY A 1 90 ? 11.273 -3.600 2.536 1.00 78.38 90 GLY A CA 1
ATOM 695 C C . GLY A 1 90 ? 11.350 -2.429 3.527 1.00 78.38 90 GLY A C 1
ATOM 696 O O . GLY A 1 90 ? 12.076 -2.539 4.512 1.00 78.38 90 GLY A O 1
ATOM 697 N N . PHE A 1 91 ? 10.639 -1.323 3.292 1.00 72.88 91 PHE A N 1
ATOM 698 C CA . PHE A 1 91 ? 10.581 -0.203 4.235 1.00 72.88 91 PHE A CA 1
ATOM 699 C C . PHE A 1 91 ? 9.581 -0.452 5.374 1.00 72.88 91 PHE A C 1
ATOM 701 O O . PHE A 1 91 ? 9.812 -0.013 6.499 1.00 72.88 91 PHE A O 1
ATOM 708 N N . PHE A 1 92 ? 8.493 -1.175 5.102 1.00 73.44 92 PHE A N 1
ATOM 709 C CA . PHE A 1 92 ? 7.371 -1.322 6.033 1.00 73.44 92 PHE A CA 1
ATOM 710 C C . PHE A 1 92 ? 7.169 -2.743 6.574 1.00 73.44 92 PHE A C 1
ATOM 712 O O . PHE A 1 92 ? 6.503 -2.905 7.593 1.00 73.44 92 PHE A O 1
ATOM 719 N N . ASP A 1 93 ? 7.774 -3.765 5.968 1.00 73.38 93 ASP A N 1
ATOM 720 C CA . ASP A 1 93 ? 7.618 -5.172 6.363 1.00 73.38 93 ASP A CA 1
ATOM 721 C C . ASP A 1 93 ? 7.956 -5.432 7.825 1.00 73.38 93 ASP A C 1
ATOM 723 O O . ASP A 1 93 ? 7.245 -6.174 8.495 1.00 73.38 93 ASP A O 1
ATOM 727 N N . ASN A 1 94 ? 9.003 -4.799 8.354 1.00 70.75 94 ASN A N 1
ATOM 728 C CA . ASN A 1 94 ? 9.357 -4.955 9.765 1.00 70.75 94 ASN A CA 1
ATOM 729 C C . ASN A 1 94 ? 8.258 -4.414 10.690 1.00 70.75 94 ASN A C 1
ATOM 731 O O . ASN A 1 94 ? 7.962 -5.023 11.709 1.00 70.75 94 ASN A O 1
ATOM 735 N N . ALA A 1 95 ? 7.630 -3.289 10.339 1.00 71.00 95 ALA A N 1
ATOM 736 C CA . ALA A 1 95 ? 6.531 -2.738 11.127 1.00 71.00 95 ALA A CA 1
ATOM 737 C C . ALA A 1 95 ? 5.265 -3.602 11.003 1.00 71.00 95 ALA A C 1
ATOM 739 O O . ALA A 1 95 ? 4.603 -3.871 12.003 1.00 71.00 95 ALA A O 1
ATOM 740 N N . ASN A 1 96 ? 4.956 -4.084 9.797 1.00 73.88 96 ASN A N 1
ATOM 741 C CA . ASN A 1 96 ? 3.774 -4.915 9.570 1.00 73.88 96 ASN A CA 1
ATOM 742 C C . ASN A 1 96 ? 3.910 -6.299 10.192 1.00 73.88 96 ASN A C 1
ATOM 744 O O . ASN A 1 96 ? 2.980 -6.754 10.840 1.00 73.88 96 ASN A O 1
ATOM 748 N N . SER A 1 97 ? 5.053 -6.966 10.044 1.00 72.38 97 SER A N 1
ATOM 749 C CA . SER A 1 97 ? 5.279 -8.296 10.628 1.00 72.38 97 SER A CA 1
ATOM 750 C C . SER A 1 97 ? 5.140 -8.299 12.151 1.00 72.38 97 SER A C 1
ATOM 752 O O . SER A 1 97 ? 4.623 -9.265 12.706 1.00 72.38 97 SER A O 1
ATOM 754 N N . LEU A 1 98 ? 5.520 -7.206 12.823 1.00 77.62 98 LEU A N 1
ATOM 755 C CA . LEU A 1 98 ? 5.363 -7.063 14.272 1.00 77.62 98 LEU A CA 1
ATOM 756 C C . LEU A 1 98 ? 3.898 -6.970 14.718 1.00 77.62 98 LEU A C 1
ATOM 758 O O . LEU A 1 98 ? 3.560 -7.458 15.792 1.00 77.62 98 LEU A O 1
ATOM 762 N N . ILE A 1 99 ? 3.042 -6.320 13.926 1.00 82.75 99 ILE A N 1
ATOM 763 C CA . ILE A 1 99 ? 1.684 -5.944 14.349 1.00 82.75 99 ILE A CA 1
ATOM 764 C C . ILE A 1 99 ? 0.621 -6.862 13.728 1.00 82.75 99 ILE A C 1
ATOM 766 O O . ILE A 1 99 ? -0.381 -7.170 14.365 1.00 82.75 99 ILE A O 1
ATOM 770 N N . CYS A 1 100 ? 0.840 -7.325 12.500 1.00 87.25 100 CYS A N 1
ATOM 771 C CA . CYS A 1 100 ? -0.173 -7.982 11.681 1.00 87.25 100 CYS A CA 1
ATOM 772 C C . CYS A 1 100 ? -0.196 -9.505 11.778 1.00 87.25 100 CYS A C 1
ATOM 774 O O . CYS A 1 100 ? -1.207 -10.101 11.414 1.00 87.25 100 CYS A O 1
ATOM 776 N N . GLY A 1 101 ? 0.870 -10.139 12.279 1.00 85.81 101 GLY A N 1
ATOM 777 C CA . GLY A 1 101 ? 0.922 -11.591 12.467 1.00 85.81 101 GLY A CA 1
ATOM 778 C C . GLY A 1 101 ? 0.514 -12.362 11.206 1.00 85.81 101 GLY A C 1
ATOM 779 O O . GLY A 1 101 ? 1.179 -12.272 10.176 1.00 85.81 101 GLY A O 1
ATOM 780 N N . GLU A 1 102 ? -0.596 -13.100 11.290 1.00 87.38 102 GLU A N 1
ATOM 781 C CA . GLU A 1 102 ? -1.148 -13.901 10.189 1.00 87.38 102 GLU A CA 1
ATOM 782 C C . GLU A 1 102 ? -1.834 -13.087 9.078 1.00 87.38 102 GLU A C 1
ATOM 784 O O . GLU A 1 102 ? -2.124 -13.654 8.037 1.00 87.38 102 GLU A O 1
ATOM 789 N N . TYR A 1 103 ? -2.093 -11.786 9.258 1.00 88.00 103 TYR A N 1
ATOM 790 C CA . TYR A 1 103 ? -2.732 -10.914 8.259 1.00 88.00 103 TYR A CA 1
ATOM 791 C C . TYR A 1 103 ? -1.677 -10.169 7.434 1.00 88.00 103 TYR A C 1
ATOM 793 O O . TYR A 1 103 ? -1.571 -8.944 7.479 1.00 88.00 103 TYR A O 1
ATOM 801 N N . SER A 1 104 ? -0.848 -10.915 6.707 1.00 84.88 104 SER A N 1
ATOM 802 C CA . SER A 1 104 ? 0.271 -10.376 5.925 1.00 84.88 104 SER A CA 1
ATOM 803 C C . SER A 1 104 ? 0.153 -10.715 4.438 1.00 84.88 104 SER A C 1
ATOM 805 O O . SER A 1 104 ? -0.664 -11.544 4.034 1.00 84.88 104 SER A O 1
ATOM 807 N N . ALA A 1 105 ? 0.999 -10.084 3.617 1.00 80.94 105 ALA A N 1
ATOM 808 C CA . ALA A 1 105 ? 1.058 -10.334 2.176 1.00 80.94 105 ALA A CA 1
ATOM 809 C C . ALA A 1 105 ? 1.518 -11.760 1.816 1.00 80.94 105 ALA A C 1
ATOM 811 O O . ALA A 1 105 ? 1.306 -12.188 0.686 1.00 80.94 105 ALA A O 1
ATOM 812 N N . ASP A 1 106 ? 2.135 -12.479 2.758 1.00 81.00 106 ASP A N 1
ATOM 813 C CA . ASP A 1 106 ? 2.615 -13.852 2.565 1.00 81.00 106 ASP A CA 1
ATOM 814 C C . ASP A 1 106 ? 1.575 -14.905 3.018 1.00 81.00 106 ASP A C 1
ATOM 816 O O . ASP A 1 106 ? 1.860 -16.101 3.028 1.00 81.00 106 ASP A O 1
ATOM 820 N N . SER A 1 107 ? 0.370 -14.471 3.407 1.00 84.31 107 SER A N 1
ATOM 821 C CA . SER A 1 107 ? -0.730 -15.320 3.883 1.00 84.31 107 SER A CA 1
ATOM 822 C C . SER A 1 107 ? -1.970 -15.213 2.990 1.00 84.31 107 SER A C 1
ATOM 824 O O . SER A 1 107 ? -2.202 -14.188 2.352 1.00 84.31 107 SER A O 1
ATOM 826 N N . ASP A 1 108 ? -2.834 -16.227 3.037 1.00 86.75 108 ASP A N 1
ATOM 827 C CA . ASP A 1 108 ? -4.147 -16.221 2.375 1.00 86.75 108 ASP A CA 1
ATOM 828 C C . ASP A 1 108 ? -5.252 -15.551 3.220 1.00 86.75 108 ASP A C 1
ATOM 830 O O . ASP A 1 108 ? -6.420 -15.508 2.826 1.00 86.75 108 ASP A O 1
ATOM 834 N N . GLN A 1 109 ? -4.920 -15.038 4.411 1.00 89.56 109 GLN A N 1
ATOM 835 C CA . GLN A 1 109 ? -5.921 -14.540 5.357 1.00 89.56 109 GLN A CA 1
ATOM 836 C C . GLN A 1 109 ? -6.614 -13.287 4.832 1.00 89.56 109 GLN A C 1
ATOM 838 O O . GLN A 1 109 ? -7.831 -13.156 4.949 1.00 89.56 109 GLN A O 1
ATOM 843 N N . CYS A 1 110 ? -5.866 -12.390 4.189 1.00 88.19 110 CYS A N 1
ATOM 844 C CA . CYS A 1 110 ? -6.428 -11.157 3.651 1.00 88.19 110 CYS A CA 1
ATOM 845 C C . CYS A 1 110 ? -7.333 -11.366 2.432 1.00 88.19 110 CYS A C 1
ATOM 847 O O . CYS A 1 110 ? -8.197 -10.531 2.184 1.00 88.19 110 CYS A O 1
ATOM 849 N N . GLU A 1 111 ? -7.223 -12.497 1.729 1.00 87.50 111 GLU A N 1
ATOM 850 C CA . GLU A 1 111 ? -8.128 -12.850 0.624 1.00 87.50 111 GLU A CA 1
ATOM 851 C C . GLU A 1 111 ? -9.547 -13.171 1.120 1.00 87.50 111 GLU A C 1
ATOM 853 O O . GLU A 1 111 ? -10.527 -13.022 0.391 1.00 87.50 111 GLU A O 1
ATOM 858 N N . LYS A 1 112 ? -9.669 -13.581 2.388 1.00 86.19 112 LYS A N 1
ATOM 859 C CA . LYS A 1 112 ? -10.937 -13.948 3.037 1.00 86.19 112 LYS A CA 1
ATOM 860 C C . LYS A 1 112 ? -11.632 -12.748 3.686 1.00 86.19 112 LYS A C 1
ATOM 862 O O . LYS A 1 112 ? -12.780 -12.857 4.121 1.00 86.19 112 LYS A O 1
ATOM 867 N N . VAL A 1 113 ? -10.951 -11.605 3.779 1.00 84.25 113 VAL A N 1
ATOM 868 C CA . VAL A 1 113 ? -11.442 -10.414 4.476 1.00 84.25 113 VAL A CA 1
ATOM 869 C C . VAL A 1 113 ? -12.182 -9.506 3.504 1.00 84.25 113 VAL A C 1
ATOM 871 O O . VAL A 1 113 ? -11.623 -8.993 2.538 1.00 84.25 113 VAL A O 1
ATOM 874 N N . ARG A 1 114 ? -13.444 -9.204 3.813 1.00 81.00 114 ARG A N 1
ATOM 875 C CA . ARG A 1 114 ? -14.170 -8.136 3.124 1.00 81.00 114 ARG A CA 1
ATOM 876 C C . ARG A 1 114 ? -13.793 -6.790 3.736 1.00 81.00 114 ARG A C 1
ATOM 878 O O . ARG A 1 114 ? -14.299 -6.432 4.797 1.00 81.00 114 ARG A O 1
ATOM 885 N N . ILE A 1 115 ? -12.937 -6.031 3.058 1.00 77.12 115 ILE A N 1
ATOM 886 C CA . ILE A 1 115 ? -12.557 -4.684 3.495 1.00 77.12 115 ILE A CA 1
ATOM 887 C C . ILE A 1 115 ? -13.787 -3.772 3.507 1.00 77.12 115 ILE A C 1
ATOM 889 O O . ILE A 1 115 ? -14.475 -3.593 2.498 1.00 77.12 115 ILE A O 1
ATOM 893 N N . ILE A 1 116 ? -14.077 -3.199 4.675 1.00 70.06 116 ILE A N 1
ATOM 894 C CA . ILE A 1 116 ? -15.169 -2.246 4.834 1.00 70.06 116 ILE A CA 1
ATOM 895 C C . ILE A 1 116 ? -14.696 -0.914 4.262 1.00 70.06 116 ILE A C 1
ATOM 897 O O . ILE A 1 116 ? -13.780 -0.294 4.789 1.00 70.06 116 ILE A O 1
ATOM 901 N N . ARG A 1 117 ? -15.353 -0.456 3.199 1.00 69.94 117 ARG A N 1
ATOM 902 C CA . ARG A 1 117 ? -15.213 0.908 2.684 1.00 69.94 117 ARG A CA 1
ATOM 903 C C . ARG A 1 117 ? -16.577 1.564 2.777 1.00 69.94 117 ARG A C 1
ATOM 905 O O . ARG A 1 117 ? -17.538 1.024 2.226 1.00 69.94 117 ARG A O 1
ATOM 912 N N . LYS A 1 118 ? -16.707 2.690 3.480 1.00 67.56 118 LYS A N 1
ATOM 913 C CA . LYS A 1 118 ? -17.962 3.448 3.472 1.00 67.56 118 LYS A CA 1
ATOM 914 C C . LYS A 1 118 ? -18.015 4.228 2.160 1.00 67.56 118 LYS A C 1
ATOM 916 O O . LYS A 1 118 ? -17.214 5.141 1.975 1.00 67.56 118 LYS A O 1
ATOM 921 N N . PRO A 1 119 ? -18.956 3.919 1.248 1.00 54.22 119 PRO A N 1
ATOM 922 C CA . PRO A 1 119 ? -18.876 4.358 -0.146 1.00 54.22 119 PRO A CA 1
ATOM 923 C C . PRO A 1 119 ? -18.988 5.874 -0.382 1.00 54.22 119 PRO A C 1
ATOM 925 O O . PRO A 1 119 ? -18.907 6.285 -1.526 1.00 54.22 119 PRO A O 1
ATOM 928 N N . ASN A 1 120 ? -19.137 6.717 0.647 1.00 52.12 120 ASN A N 1
ATOM 929 C CA . ASN A 1 120 ? -19.334 8.165 0.488 1.00 52.12 120 ASN A CA 1
ATOM 930 C C . ASN A 1 120 ? -18.655 9.028 1.568 1.00 52.12 120 ASN A C 1
ATOM 932 O O . ASN A 1 120 ? -19.009 10.194 1.742 1.00 52.12 120 ASN A O 1
ATOM 936 N N . ARG A 1 121 ? -17.683 8.496 2.322 1.00 59.22 121 ARG A N 1
ATOM 937 C CA . ARG A 1 121 ? -16.880 9.336 3.221 1.00 59.22 121 ARG A CA 1
ATOM 938 C C . ARG A 1 121 ? -15.730 9.949 2.431 1.00 59.22 121 ARG A C 1
ATOM 940 O O . ARG A 1 121 ? -14.639 9.404 2.352 1.00 59.22 121 ARG A O 1
ATOM 947 N N . HIS A 1 122 ? -15.981 11.110 1.844 1.00 61.72 122 HIS A N 1
ATOM 948 C CA . HIS A 1 122 ? -14.901 12.019 1.487 1.00 61.72 122 HIS A CA 1
ATOM 949 C C . HIS A 1 122 ? -14.703 12.966 2.663 1.00 61.72 122 HIS A C 1
ATOM 951 O O . HIS A 1 122 ? -15.507 13.884 2.837 1.00 61.72 122 HIS A O 1
ATOM 957 N N . PRO A 1 123 ? -13.703 12.726 3.532 1.00 63.56 123 PRO A N 1
ATOM 958 C CA . PRO A 1 123 ? -13.410 13.687 4.582 1.00 63.56 123 PRO A CA 1
ATOM 959 C C . PRO A 1 123 ? -13.139 15.047 3.929 1.00 63.56 123 PRO A C 1
ATOM 961 O O . PRO A 1 123 ? -12.434 15.130 2.922 1.00 63.56 123 PRO A O 1
ATOM 964 N N . SER A 1 124 ? -13.700 16.113 4.507 1.00 65.75 124 SER A N 1
ATOM 965 C CA . SER A 1 124 ? -13.536 17.491 4.014 1.00 65.75 124 SER A CA 1
ATOM 966 C C . SER A 1 124 ? -12.064 17.898 3.894 1.00 65.75 124 SER A C 1
ATOM 968 O O . SER A 1 124 ? -11.719 18.763 3.093 1.00 65.75 124 SER A O 1
ATOM 970 N N . LYS A 1 125 ? -11.188 17.236 4.661 1.00 78.38 125 LYS A N 1
ATOM 971 C CA . LYS A 1 125 ? -9.737 17.303 4.535 1.00 78.38 125 LYS A CA 1
ATOM 972 C C . LYS A 1 125 ? -9.117 15.940 4.852 1.00 78.38 125 LYS A C 1
ATOM 974 O O . LYS A 1 125 ? -9.258 15.443 5.968 1.00 78.38 125 LYS A O 1
ATOM 979 N N . ARG A 1 126 ? -8.423 15.341 3.879 1.00 85.19 126 ARG A N 1
ATOM 980 C CA . ARG A 1 126 ? -7.606 14.137 4.103 1.00 85.19 126 ARG A CA 1
ATOM 981 C C . ARG A 1 126 ? -6.268 14.517 4.745 1.00 85.19 126 ARG A C 1
ATOM 983 O O . ARG A 1 126 ? -5.706 15.548 4.373 1.00 85.19 126 ARG A O 1
ATOM 990 N N . PRO A 1 127 ? -5.738 13.704 5.675 1.00 87.44 127 PRO A N 1
ATOM 991 C CA . PRO A 1 127 ? -4.330 13.774 6.048 1.00 87.44 127 PRO A CA 1
ATOM 992 C C . PRO A 1 127 ? -3.429 13.605 4.817 1.00 87.44 127 PRO A C 1
ATOM 994 O O . PRO A 1 127 ? -3.753 12.838 3.917 1.00 87.44 127 PRO A O 1
ATOM 997 N N . GLU A 1 128 ? -2.277 14.274 4.803 1.00 86.50 128 GLU A N 1
ATOM 998 C CA . GLU A 1 128 ? -1.278 14.131 3.726 1.00 86.50 128 GLU A CA 1
ATOM 999 C C . GLU A 1 128 ? -0.561 12.772 3.759 1.00 86.50 128 GLU A C 1
ATOM 1001 O O . GLU A 1 128 ? -0.002 12.328 2.762 1.00 86.50 128 GLU A O 1
ATOM 1006 N N . SER A 1 129 ? -0.582 12.098 4.911 1.00 86.06 129 SER A N 1
ATOM 1007 C CA . SER A 1 129 ? 0.049 10.800 5.131 1.00 86.06 129 SER A CA 1
ATOM 1008 C C . SER A 1 129 ? -0.891 9.871 5.887 1.00 86.06 129 SER A C 1
ATOM 1010 O O . SER A 1 129 ? -1.576 10.291 6.826 1.00 86.06 129 SER A O 1
ATOM 1012 N N . TYR A 1 130 ? -0.867 8.586 5.529 1.00 88.38 130 TYR A N 1
ATOM 1013 C CA . TYR A 1 130 ? -1.581 7.540 6.259 1.00 88.38 130 TYR A CA 1
ATOM 1014 C C . TYR A 1 130 ? -0.981 7.257 7.641 1.00 88.38 130 TYR A C 1
ATOM 1016 O O . TYR A 1 130 ? -1.633 6.615 8.457 1.00 88.38 130 TYR A O 1
ATOM 1024 N N . PHE A 1 131 ? 0.230 7.739 7.939 1.00 87.25 131 PHE A N 1
ATOM 1025 C CA . PHE A 1 131 ? 0.904 7.443 9.204 1.00 87.25 131 PHE A CA 1
ATOM 1026 C C . PHE A 1 131 ? 0.121 7.962 10.418 1.00 87.25 131 PHE A C 1
ATOM 1028 O O . PHE A 1 131 ? -0.050 7.245 11.398 1.00 87.25 131 PHE A O 1
ATOM 1035 N N . ASN A 1 132 ? -0.431 9.176 10.333 1.00 88.25 132 ASN A N 1
ATOM 1036 C CA . ASN A 1 132 ? -1.233 9.757 11.413 1.00 88.25 132 ASN A CA 1
ATOM 1037 C C . ASN A 1 132 ? -2.490 8.930 11.740 1.00 88.25 132 ASN A C 1
ATOM 1039 O O . ASN A 1 132 ? -2.654 8.553 12.901 1.00 88.25 132 ASN A O 1
ATOM 1043 N N . PRO A 1 133 ? -3.389 8.634 10.778 1.00 89.94 133 PRO A N 1
ATOM 1044 C CA . PRO A 1 133 ? -4.547 7.797 11.071 1.00 89.94 133 PRO A CA 1
ATOM 1045 C C . PRO A 1 133 ? -4.144 6.362 11.449 1.00 89.94 133 PRO A C 1
ATOM 1047 O O . PRO A 1 133 ? -4.780 5.780 12.318 1.00 89.94 133 PRO A O 1
ATOM 1050 N N . LEU A 1 134 ? -3.051 5.820 10.901 1.00 89.56 134 LEU A N 1
ATOM 1051 C CA . LEU A 1 134 ? -2.537 4.498 11.272 1.00 89.56 134 LEU A CA 1
ATOM 1052 C C . LEU A 1 134 ? -2.152 4.429 12.756 1.00 89.56 134 LEU A C 1
ATOM 1054 O O . LEU A 1 134 ? -2.620 3.544 13.469 1.00 89.56 134 LEU A O 1
ATOM 1058 N N . VAL A 1 135 ? -1.349 5.384 13.235 1.00 88.62 135 VAL A N 1
ATOM 1059 C CA . VAL A 1 135 ? -0.954 5.457 14.649 1.00 88.62 135 VAL A CA 1
ATOM 1060 C C . VAL A 1 135 ? -2.182 5.594 15.543 1.00 88.62 135 VAL A C 1
ATOM 1062 O O . VAL A 1 135 ? -2.278 4.886 16.537 1.00 88.62 135 VAL A O 1
ATOM 1065 N N . LYS A 1 136 ? -3.163 6.427 15.173 1.00 89.00 136 LYS A N 1
ATOM 1066 C CA . LYS A 1 136 ? -4.406 6.558 15.948 1.00 89.00 136 LYS A CA 1
ATOM 1067 C C . LYS A 1 136 ? -5.192 5.255 16.042 1.00 89.00 136 LYS A C 1
ATOM 1069 O O . LYS A 1 136 ? -5.718 4.960 17.111 1.00 89.00 136 LYS A O 1
ATOM 1074 N N . VAL A 1 137 ? -5.289 4.489 14.954 1.00 89.25 137 VAL A N 1
ATOM 1075 C CA . VAL A 1 137 ? -5.958 3.183 14.987 1.00 89.25 137 VAL A CA 1
ATOM 1076 C C . VAL A 1 137 ? -5.199 2.238 15.917 1.00 89.25 137 VAL A C 1
ATOM 1078 O O . VAL A 1 137 ? -5.820 1.662 16.804 1.00 89.25 137 VAL A O 1
ATOM 1081 N N . ILE A 1 138 ? -3.873 2.141 15.766 1.00 87.06 138 ILE A N 1
ATOM 1082 C CA . ILE A 1 138 ? -3.015 1.239 16.552 1.00 87.06 138 ILE A CA 1
ATOM 1083 C C . ILE A 1 138 ? -3.014 1.595 18.045 1.00 87.06 138 ILE A C 1
ATOM 1085 O O . ILE A 1 138 ? -3.099 0.705 18.883 1.00 87.06 138 ILE A O 1
ATOM 1089 N N . SER A 1 139 ? -2.958 2.881 18.402 1.00 86.69 139 SER A N 1
ATOM 1090 C CA . SER A 1 139 ? -2.996 3.335 19.801 1.00 86.69 139 SER A CA 1
ATOM 1091 C C . SER A 1 139 ? -4.336 3.081 20.499 1.00 86.69 139 SER A C 1
ATOM 1093 O O . SER A 1 139 ? -4.408 3.215 21.715 1.00 86.69 139 SER A O 1
ATOM 1095 N N . ASN A 1 140 ? -5.385 2.745 19.742 1.00 81.25 140 ASN A N 1
ATOM 1096 C CA . ASN A 1 140 ? -6.730 2.448 20.238 1.00 81.25 140 ASN A CA 1
ATOM 1097 C C . ASN A 1 140 ? -7.177 1.017 19.869 1.00 81.25 140 ASN A C 1
ATOM 1099 O O . ASN A 1 140 ? -8.379 0.786 19.648 1.00 81.25 140 ASN A O 1
ATOM 1103 N N . LEU A 1 141 ? -6.212 0.102 19.721 1.00 81.56 141 LEU A N 1
ATOM 1104 C CA . LEU A 1 141 ? -6.434 -1.346 19.695 1.00 81.56 141 LEU A CA 1
ATOM 1105 C C . LEU A 1 141 ? -6.626 -1.877 21.118 1.00 81.56 141 LEU A C 1
ATOM 1107 O O . LEU A 1 141 ? -5.944 -1.386 22.038 1.00 81.56 141 LEU A O 1
#

Organism: Blomia tropicalis (NCBI:txid40697)